Protein AF-A0A395GZU1-F1 (afdb_monomer)

Radius of gyration: 16.3 Å; Cα contacts (8 Å, |Δi|>4): 165; chains: 1; bounding box: 43×42×38 Å

Nearest PDB structures (foldseek):
  3h4r-assembly1_A  TM=3.286E-01  e=4.151E+00  Escherichia coli K-12
  6ckt-assembly1_A  TM=2.925E-01  e=5.776E+00  Legionella pneumophila subsp. pneumophila str. Philadelphia 1
  8pr2-assembly1_f  TM=2.183E-01  e=9.171E+00  Homo sapiens

Secondary structure (DSSP, 8-state):
--TTS-TTTS--SPPPPEEEEE-GGGTTS-GGG--EEEE---HHHHHHHHHHHHS----TTS-HHHHHHHHHHHHHHHHGGG--TTS---------EEEEEEPPP-TTSPEEEEEEEPPHHHHHHHHHHHHHHHHHS--

Solvent-accessible surface area (backbone atoms only — not comparable to full-atom values): 8428 Å² total; per-residue (Å²): 119,47,87,89,46,59,49,91,53,16,58,79,62,78,78,65,59,66,50,76,46,61,44,78,96,49,66,88,61,61,66,84,65,58,74,42,82,43,75,69,73,52,70,70,53,50,26,44,44,34,39,49,74,61,74,34,78,71,46,85,92,58,50,60,27,58,55,44,52,53,48,52,37,49,46,50,74,62,47,64,80,62,77,49,91,82,60,79,83,76,82,61,90,67,87,31,40,30,37,36,43,68,58,87,62,51,74,91,53,64,39,45,34,38,36,42,78,38,51,70,70,54,45,50,52,52,52,54,50,52,54,48,47,68,73,69,56,84,132

Sequence (139 aa):
MDETLPDDRAITVPVPAVNLTVEDRFQNFEVSEISHVVVQLSDKRLDSIMQSCASLTYNFDKPWPFWFFIGKTLSKVFFENILDPTKPNHIEEELRVVEVDFSKPIRGEDLKAFWKSGREITCQRVREWLEYLRRNTPK

Organism: NCBI:txid1448316

Mean predicted aligned error: 6.82 Å

Foldseek 3Di:
DQPVDPLLCNQPFDQFAEDEAEDPVCPVDDLLVADEEAEDDDLVQLQQVCCQRRVDGQDPVNNRSSVSSVVVNVCCVRPVVVPPPPDPPPPPVDHFYKYKDWDRDDRPDTTYMYIYTDDPVRSVVVVVVVVVCVVPPDD

pLDDT: mean 84.73, std 13.21, range [44.81, 94.75]

Structure (mmCIF, N/CA/C/O backbone):
data_AF-A0A395GZU1-F1
#
_entry.id   AF-A0A395GZU1-F1
#
loop_
_atom_site.group_PDB
_atom_site.id
_atom_site.type_symbol
_atom_site.label_atom_id
_atom_site.label_alt_id
_atom_site.label_comp_id
_atom_site.label_asym_id
_atom_site.label_entity_id
_atom_site.label_seq_id
_atom_site.pdbx_PDB_ins_code
_atom_site.Cartn_x
_atom_site.Cartn_y
_atom_site.Cartn_z
_atom_site.occupancy
_atom_site.B_iso_or_equiv
_atom_site.auth_seq_id
_atom_site.auth_comp_id
_atom_site.auth_asym_id
_atom_site.auth_atom_id
_atom_site.pdbx_PDB_model_num
ATOM 1 N N . MET A 1 1 ? 8.306 4.350 -16.729 1.00 88.56 1 MET A N 1
ATOM 2 C CA . MET A 1 1 ? 7.653 5.546 -16.170 1.00 88.56 1 MET A CA 1
ATOM 3 C C . MET A 1 1 ? 7.689 6.607 -17.246 1.00 88.56 1 MET A C 1
ATOM 5 O O . MET A 1 1 ? 8.703 6.691 -17.930 1.00 88.56 1 MET A O 1
ATOM 9 N N . ASP A 1 2 ? 6.604 7.339 -17.441 1.00 90.31 2 ASP A N 1
ATOM 10 C CA . ASP A 1 2 ? 6.591 8.481 -18.349 1.00 90.31 2 ASP A CA 1
ATOM 11 C C . ASP A 1 2 ? 6.950 9.746 -17.564 1.00 90.31 2 ASP A C 1
ATOM 13 O O . ASP A 1 2 ? 6.176 10.222 -16.739 1.00 90.31 2 ASP A O 1
ATOM 17 N N . GLU A 1 3 ? 8.155 10.252 -17.810 1.00 88.75 3 GLU A N 1
ATOM 18 C CA . GLU A 1 3 ? 8.719 11.429 -17.139 1.00 88.75 3 GLU A CA 1
ATOM 19 C C . GLU A 1 3 ? 8.083 12.747 -17.601 1.00 88.75 3 GLU A C 1
ATOM 21 O O . GLU A 1 3 ? 8.347 13.799 -17.022 1.00 88.75 3 GLU A O 1
ATOM 26 N N . THR A 1 4 ? 7.274 12.715 -18.662 1.00 93.62 4 THR A N 1
ATOM 27 C CA . THR A 1 4 ? 6.559 13.897 -19.162 1.00 93.62 4 THR A CA 1
ATOM 28 C C . THR A 1 4 ? 5.223 14.113 -18.452 1.00 93.62 4 THR A C 1
ATOM 30 O O . THR A 1 4 ? 4.613 15.175 -18.586 1.00 93.62 4 THR A O 1
ATOM 33 N N . LEU A 1 5 ? 4.767 13.117 -17.688 1.00 92.06 5 LEU A N 1
ATOM 34 C CA . LEU A 1 5 ? 3.515 13.150 -16.947 1.00 92.06 5 LEU A CA 1
ATOM 35 C C . LEU A 1 5 ? 3.737 13.597 -15.496 1.00 92.06 5 LEU A C 1
ATOM 37 O O . LEU A 1 5 ? 4.806 13.369 -14.931 1.00 92.06 5 LEU A O 1
ATOM 41 N N . PRO A 1 6 ? 2.716 14.198 -14.860 1.00 92.88 6 PRO A N 1
ATOM 42 C CA . PRO A 1 6 ? 2.755 14.462 -13.426 1.00 92.88 6 PRO A CA 1
ATOM 43 C C . PRO A 1 6 ? 2.844 13.155 -12.622 1.00 92.88 6 PRO A C 1
ATOM 45 O O . PRO A 1 6 ? 2.422 12.092 -13.089 1.00 92.88 6 PRO A O 1
ATOM 48 N N . ASP A 1 7 ? 3.362 13.239 -11.393 1.00 91.25 7 ASP A N 1
ATOM 49 C CA . ASP A 1 7 ? 3.643 12.069 -10.547 1.00 91.25 7 ASP A CA 1
ATOM 50 C C . ASP A 1 7 ? 2.422 11.157 -10.352 1.00 91.25 7 ASP A C 1
ATOM 52 O O . ASP A 1 7 ? 2.547 9.932 -10.323 1.00 91.25 7 ASP A O 1
ATOM 56 N N . ASP A 1 8 ? 1.218 11.731 -10.309 1.00 89.62 8 ASP A N 1
ATOM 57 C CA . ASP A 1 8 ? -0.042 11.005 -10.144 1.00 89.62 8 ASP A CA 1
ATOM 58 C C . ASP A 1 8 ? -0.409 10.107 -11.353 1.00 89.62 8 ASP A C 1
ATOM 60 O O . ASP A 1 8 ? -1.334 9.279 -11.289 1.00 89.62 8 ASP A O 1
ATOM 64 N N . ARG A 1 9 ? 0.314 10.256 -12.470 1.00 90.31 9 ARG A N 1
ATOM 65 C CA . ARG A 1 9 ? 0.076 9.592 -13.765 1.00 90.31 9 ARG A CA 1
ATOM 66 C C . ARG A 1 9 ? 1.329 8.989 -14.397 1.00 90.31 9 ARG A C 1
ATOM 68 O O . ARG A 1 9 ? 1.204 8.266 -15.382 1.00 90.31 9 ARG A O 1
ATOM 75 N N . ALA A 1 10 ? 2.511 9.244 -13.843 1.00 93.31 10 ALA A N 1
ATOM 76 C CA . ALA A 1 10 ? 3.786 8.836 -14.430 1.00 93.31 10 ALA A CA 1
ATOM 77 C C . ALA A 1 10 ? 3.951 7.305 -14.548 1.00 93.31 10 ALA A C 1
ATOM 79 O O . ALA A 1 10 ? 4.637 6.804 -15.447 1.00 93.31 10 ALA A O 1
ATOM 80 N N . ILE A 1 11 ? 3.286 6.528 -13.686 1.00 93.44 11 ILE A N 1
ATOM 81 C CA . ILE A 1 11 ? 3.151 5.074 -13.849 1.00 93.44 11 ILE A CA 1
ATOM 82 C C . ILE A 1 11 ? 1.876 4.785 -14.648 1.00 93.44 11 ILE A C 1
ATOM 84 O O . ILE A 1 11 ? 0.765 4.903 -14.136 1.00 93.44 11 ILE A O 1
ATOM 88 N N . THR A 1 12 ? 2.056 4.395 -15.910 1.00 93.38 12 THR A N 1
ATOM 89 C CA . THR A 1 12 ? 0.975 4.230 -16.896 1.00 93.38 12 THR A CA 1
ATOM 90 C C . THR A 1 12 ? 0.371 2.828 -16.938 1.00 93.38 12 THR A C 1
ATOM 92 O O . THR A 1 12 ? -0.599 2.599 -17.660 1.00 93.38 12 THR A O 1
ATOM 95 N N . VAL A 1 13 ? 0.927 1.875 -16.183 1.00 92.44 13 VAL A N 1
ATOM 96 C CA . VAL A 1 13 ? 0.369 0.521 -16.125 1.00 92.44 13 VAL A CA 1
ATOM 97 C C . VAL A 1 13 ? -0.965 0.509 -15.367 1.00 92.44 13 VAL A C 1
ATOM 99 O O . VAL A 1 13 ? -1.159 1.325 -14.459 1.00 92.44 13 VAL A O 1
ATOM 102 N N . PRO A 1 14 ? -1.893 -0.405 -15.706 1.00 91.75 14 PRO A N 1
ATOM 103 C CA . PRO A 1 14 ? -3.145 -0.547 -14.975 1.00 91.75 14 PRO A CA 1
ATOM 104 C C . PRO A 1 14 ? -2.920 -0.839 -13.488 1.00 91.75 14 PRO A C 1
ATOM 106 O O . PRO A 1 14 ? -1.930 -1.463 -13.104 1.00 91.75 14 PRO A O 1
ATOM 109 N N . VAL A 1 15 ? -3.879 -0.429 -12.655 1.00 90.62 15 VAL A N 1
ATOM 110 C CA . VAL A 1 15 ? -3.893 -0.797 -11.235 1.00 90.62 15 VAL A CA 1
ATOM 111 C C . VAL A 1 15 ? -4.040 -2.323 -11.123 1.00 90.62 15 VAL A C 1
ATOM 113 O O . VAL A 1 15 ? -5.009 -2.863 -11.668 1.00 90.62 15 VAL A O 1
ATOM 116 N N . PRO A 1 16 ? -3.109 -3.024 -10.452 1.00 91.81 16 PRO A N 1
ATOM 117 C CA . PRO A 1 16 ? -3.128 -4.475 -10.359 1.00 91.81 16 PRO A CA 1
ATOM 118 C C . PRO A 1 16 ? -4.284 -4.953 -9.480 1.00 91.81 16 PRO A C 1
ATOM 120 O O . PRO A 1 16 ? -4.743 -4.243 -8.582 1.00 91.81 16 PRO A O 1
ATOM 123 N N . ALA A 1 17 ? -4.739 -6.179 -9.726 1.00 91.38 17 ALA A N 1
ATOM 124 C CA . ALA A 1 17 ? -5.630 -6.863 -8.802 1.00 91.38 17 ALA A CA 1
ATOM 125 C C . ALA A 1 17 ? -4.878 -7.218 -7.509 1.00 91.38 17 ALA A C 1
ATOM 127 O O . ALA A 1 17 ? -3.679 -7.526 -7.521 1.00 91.38 17 ALA A O 1
ATOM 128 N N . VAL A 1 18 ? -5.594 -7.139 -6.386 1.00 92.56 18 VAL A N 1
ATOM 129 C CA . VAL A 1 18 ? -5.051 -7.397 -5.053 1.00 92.56 18 VAL A CA 1
ATOM 130 C C . VAL A 1 18 ? -5.962 -8.363 -4.317 1.00 92.56 18 VAL A C 1
ATOM 132 O O . VAL A 1 18 ? -7.135 -8.073 -4.098 1.00 92.56 18 VAL A O 1
ATOM 135 N N . ASN A 1 19 ? -5.389 -9.472 -3.870 1.00 91.38 19 ASN A N 1
ATOM 136 C CA . ASN A 1 19 ? -6.002 -10.355 -2.895 1.00 91.38 19 ASN A CA 1
ATOM 137 C C . ASN A 1 19 ? -5.700 -9.809 -1.500 1.00 91.38 19 ASN A C 1
ATOM 139 O O . ASN A 1 19 ? -4.564 -9.898 -1.023 1.00 91.38 19 ASN A O 1
ATOM 143 N N . LEU A 1 20 ? -6.712 -9.194 -0.888 1.00 89.00 20 LEU A N 1
ATOM 144 C CA . LEU A 1 20 ? -6.626 -8.629 0.452 1.00 89.00 20 LEU A CA 1
ATOM 145 C C . LEU A 1 20 ? -7.018 -9.681 1.488 1.00 89.00 20 LEU A C 1
ATOM 147 O O . LEU A 1 20 ? -8.133 -10.196 1.471 1.00 89.00 20 LEU A O 1
ATOM 151 N N . THR A 1 21 ? -6.110 -9.969 2.411 1.00 87.25 21 THR A N 1
ATOM 152 C CA . THR A 1 21 ? -6.362 -10.855 3.551 1.00 87.25 21 THR A CA 1
ATOM 153 C C . THR A 1 21 ? -6.217 -10.097 4.864 1.00 87.25 21 THR A C 1
ATOM 155 O O . THR A 1 21 ? -5.539 -9.075 4.944 1.00 87.25 21 THR A O 1
ATOM 158 N N . VAL A 1 22 ? -6.827 -10.610 5.921 1.00 83.88 22 VAL A N 1
ATOM 159 C CA . VAL A 1 22 ? -6.732 -10.058 7.275 1.00 83.88 22 VAL A CA 1
ATOM 160 C C . VAL A 1 22 ? -5.975 -11.042 8.165 1.00 83.88 22 VAL A C 1
ATOM 162 O O . VAL A 1 22 ? -6.093 -12.251 7.972 1.00 83.88 22 VAL A O 1
ATOM 165 N N . GLU A 1 23 ? -5.171 -10.555 9.115 1.00 75.75 23 GLU A N 1
ATOM 166 C CA . GLU A 1 23 ? -4.603 -11.440 10.144 1.00 75.75 23 GLU A CA 1
ATOM 167 C C . GLU A 1 23 ? -5.729 -12.157 10.909 1.00 75.75 23 GLU A C 1
ATOM 169 O O . GLU A 1 23 ? -6.707 -11.523 11.298 1.00 75.75 23 GLU A O 1
ATOM 174 N N . ASP A 1 24 ? -5.568 -13.454 11.196 1.00 72.56 24 ASP A N 1
ATOM 175 C CA . ASP A 1 24 ? -6.635 -14.318 11.736 1.00 72.56 24 ASP A CA 1
ATOM 176 C C . ASP A 1 24 ? -7.376 -13.743 12.951 1.00 72.56 24 ASP A C 1
ATOM 178 O O . ASP A 1 24 ? -8.596 -13.836 13.063 1.00 72.56 24 ASP A O 1
ATOM 182 N N . ARG A 1 25 ? -6.651 -13.070 13.846 1.00 70.62 25 ARG A N 1
ATOM 183 C CA . ARG A 1 25 ? -7.215 -12.433 15.048 1.00 70.62 25 ARG A CA 1
ATOM 184 C C . ARG A 1 25 ? -8.143 -11.241 14.773 1.00 70.62 25 ARG A C 1
ATOM 186 O O . ARG A 1 25 ? -8.803 -10.779 15.698 1.00 70.62 25 ARG A O 1
ATOM 193 N N . PHE A 1 26 ? -8.177 -10.727 13.545 1.00 71.31 26 PHE A N 1
ATOM 194 C CA . PHE A 1 26 ? -9.003 -9.592 13.125 1.00 71.31 26 PHE A CA 1
ATOM 195 C C . PHE A 1 26 ? -10.051 -9.973 12.066 1.00 71.31 26 PHE A C 1
ATOM 197 O O . PHE A 1 26 ? -10.675 -9.084 11.500 1.00 71.31 26 PHE A O 1
ATOM 204 N N . GLN A 1 27 ? -10.302 -11.267 11.823 1.00 70.38 27 GLN A N 1
ATOM 205 C CA . GLN A 1 27 ? -11.282 -11.728 10.823 1.00 70.38 27 GLN A CA 1
ATOM 206 C C . GLN A 1 27 ? -12.717 -11.213 11.042 1.00 70.38 27 GLN A C 1
ATOM 208 O O . GLN A 1 27 ? -13.490 -11.165 10.092 1.00 70.38 27 GLN A O 1
ATOM 213 N N . ASN A 1 28 ? -13.062 -10.797 12.264 1.00 71.06 28 ASN A N 1
ATOM 214 C CA . ASN A 1 28 ? -14.389 -10.271 12.596 1.00 71.06 28 ASN A CA 1
ATOM 215 C C . ASN A 1 28 ? -14.550 -8.762 12.332 1.00 71.06 28 ASN A C 1
ATOM 217 O O . ASN A 1 28 ? -15.625 -8.229 12.588 1.00 71.06 28 ASN A O 1
ATOM 221 N N . PHE A 1 29 ? -13.503 -8.063 11.884 1.00 71.19 29 PHE A N 1
ATOM 222 C CA . PHE A 1 29 ? -13.578 -6.636 11.56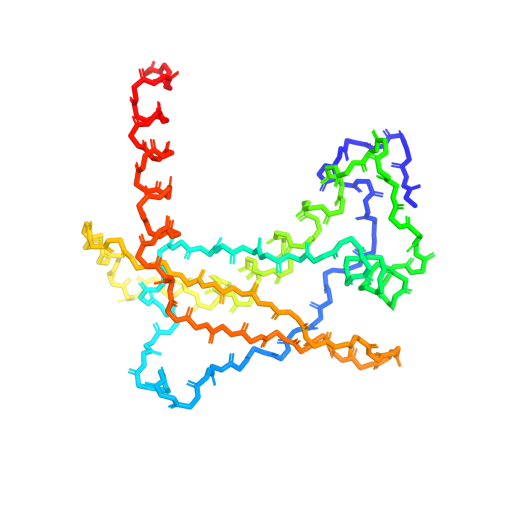1 1.00 71.19 29 PHE A CA 1
ATOM 223 C C . PHE A 1 29 ? -14.029 -6.433 10.115 1.00 71.19 29 PHE A C 1
ATOM 225 O O . PHE A 1 29 ? -13.443 -7.004 9.190 1.00 71.19 29 PHE A O 1
ATOM 232 N N . GLU A 1 30 ? -15.033 -5.582 9.908 1.00 72.88 30 GLU A N 1
ATOM 233 C CA . GLU A 1 30 ? -15.472 -5.240 8.560 1.00 72.88 30 GLU A CA 1
ATOM 234 C C . GLU A 1 30 ? -14.535 -4.201 7.934 1.00 72.88 30 GLU A C 1
ATOM 236 O O . GLU A 1 30 ? -14.222 -3.165 8.521 1.00 72.88 30 GLU A O 1
ATOM 241 N N . VAL A 1 31 ? -14.119 -4.445 6.687 1.00 74.19 31 VAL A N 1
ATOM 242 C CA . VAL A 1 31 ? -13.269 -3.516 5.920 1.00 74.19 31 VAL A CA 1
ATOM 243 C C . VAL A 1 31 ? -13.933 -2.141 5.762 1.00 74.19 31 VAL A C 1
ATOM 245 O O . VAL A 1 31 ? -13.235 -1.131 5.737 1.00 74.19 31 VAL A O 1
ATOM 248 N N . SER A 1 32 ? -15.269 -2.082 5.724 1.00 72.00 32 SER A N 1
ATOM 249 C CA . SER A 1 32 ? -16.040 -0.833 5.653 1.00 72.00 32 SER A CA 1
ATOM 250 C C . SER A 1 32 ? -15.880 0.080 6.865 1.00 72.00 32 SER A C 1
ATOM 252 O O . SER A 1 32 ? -16.188 1.262 6.768 1.00 72.00 32 SER A O 1
ATOM 254 N N . GLU A 1 33 ? -15.395 -0.435 7.991 1.00 77.25 33 GLU A N 1
ATOM 255 C CA . GLU A 1 33 ? -15.146 0.369 9.187 1.00 77.25 33 GLU A CA 1
ATOM 256 C C . GLU A 1 33 ? -13.749 1.014 9.170 1.00 77.25 33 GLU A C 1
ATOM 258 O O . GLU A 1 33 ? -13.406 1.800 10.051 1.00 77.25 33 GLU A O 1
ATOM 263 N N . ILE A 1 34 ? -12.898 0.688 8.193 1.00 83.81 34 ILE A N 1
ATOM 264 C CA . ILE A 1 34 ? -11.533 1.208 8.124 1.00 83.81 34 ILE A CA 1
ATOM 265 C C . ILE A 1 34 ? -11.561 2.658 7.642 1.00 83.81 34 ILE A C 1
ATOM 267 O O . ILE A 1 34 ? -11.962 2.959 6.523 1.00 83.81 34 ILE A O 1
ATOM 271 N N . SER A 1 35 ? -11.052 3.559 8.483 1.00 83.44 35 SER A N 1
ATOM 272 C CA . SER A 1 35 ? -10.986 4.995 8.180 1.00 83.44 35 SER A CA 1
ATOM 273 C C . SER A 1 35 ? -9.632 5.421 7.605 1.00 83.44 35 SER A C 1
ATOM 275 O O . SER A 1 35 ? -9.562 6.334 6.787 1.00 83.44 35 SER A O 1
ATOM 277 N N . HIS A 1 36 ? -8.543 4.777 8.036 1.00 88.69 36 HIS A N 1
ATOM 278 C CA . HIS A 1 36 ? -7.181 5.149 7.659 1.00 88.69 36 HIS A CA 1
ATOM 279 C C . HIS A 1 36 ? -6.347 3.907 7.363 1.00 88.69 36 HIS A C 1
ATOM 281 O O . HIS A 1 36 ? -6.300 2.963 8.152 1.00 88.69 36 HIS A O 1
ATOM 287 N N . VAL A 1 37 ? -5.630 3.945 6.243 1.00 91.56 37 VAL A N 1
ATOM 288 C CA . VAL A 1 37 ? -4.737 2.874 5.802 1.00 91.56 37 VAL A CA 1
ATOM 289 C C . VAL A 1 37 ? -3.304 3.381 5.869 1.00 91.56 37 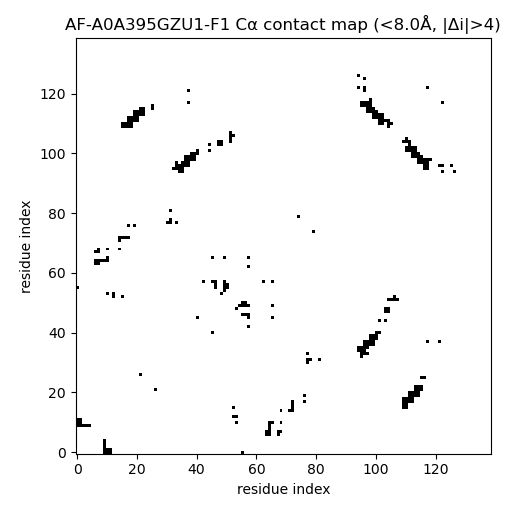VAL A C 1
ATOM 291 O O .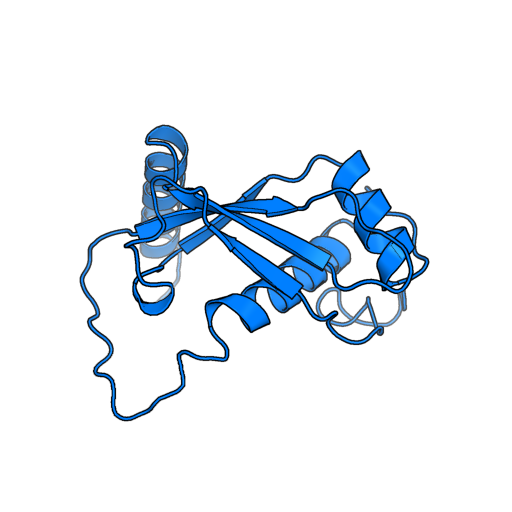 VAL A 1 37 ? -2.939 4.331 5.179 1.00 91.56 37 VAL A O 1
ATOM 294 N N . VAL A 1 38 ? -2.483 2.745 6.699 1.00 92.62 38 VAL A N 1
ATOM 295 C CA . VAL A 1 38 ? -1.053 3.034 6.808 1.00 92.62 38 VAL A CA 1
ATOM 296 C C . VAL A 1 38 ? -0.277 1.927 6.123 1.00 92.62 38 VAL A C 1
ATOM 298 O O . VAL A 1 38 ? -0.415 0.751 6.449 1.00 92.62 38 VAL A O 1
ATOM 301 N N . VAL A 1 39 ? 0.575 2.314 5.185 1.00 93.06 39 VAL A N 1
ATOM 302 C CA . VAL A 1 39 ? 1.393 1.386 4.411 1.00 93.06 39 VAL A CA 1
ATOM 303 C C . VAL A 1 39 ? 2.825 1.497 4.887 1.00 93.06 39 VAL A C 1
ATOM 305 O O . VAL A 1 39 ? 3.402 2.585 4.870 1.00 93.06 39 VAL A O 1
ATOM 308 N N . GLN A 1 40 ? 3.412 0.375 5.292 1.00 86.88 40 GLN A N 1
ATOM 309 C CA . GLN A 1 40 ? 4.817 0.327 5.674 1.00 86.88 40 GLN A CA 1
ATOM 310 C C . GLN A 1 40 ? 5.544 -0.678 4.785 1.00 86.88 40 GLN A C 1
ATOM 312 O O . GLN A 1 40 ? 5.529 -1.875 5.046 1.00 86.88 40 GLN A O 1
ATOM 317 N N . LEU A 1 41 ? 6.206 -0.180 3.738 1.00 89.44 41 LEU A N 1
ATOM 318 C CA . LEU A 1 41 ? 6.998 -1.007 2.829 1.00 89.44 41 LEU A CA 1
ATOM 319 C C . LEU A 1 41 ? 8.474 -0.667 2.959 1.00 89.44 41 LEU A C 1
ATOM 321 O O . LEU A 1 41 ? 8.855 0.498 2.997 1.00 89.44 41 LEU A O 1
ATOM 325 N N . SER A 1 42 ? 9.309 -1.704 2.998 1.00 89.81 42 SER A N 1
ATOM 326 C CA . SER A 1 42 ? 10.741 -1.521 2.760 1.00 89.81 42 SER A CA 1
ATOM 327 C C . SER A 1 42 ? 10.988 -1.174 1.295 1.00 89.81 42 SER A C 1
ATOM 329 O O . SER A 1 42 ? 10.266 -1.654 0.417 1.00 89.81 42 SER A O 1
ATOM 331 N N . ASP A 1 43 ? 12.069 -0.450 1.018 1.00 89.38 43 ASP A N 1
ATOM 332 C CA . ASP A 1 43 ? 12.465 -0.105 -0.352 1.00 89.38 43 ASP A CA 1
ATOM 333 C C . ASP A 1 43 ? 12.594 -1.346 -1.244 1.00 89.38 43 ASP A C 1
ATOM 335 O O . ASP A 1 43 ? 12.127 -1.365 -2.378 1.00 89.38 43 ASP A O 1
ATOM 339 N N . LYS A 1 44 ? 13.134 -2.445 -0.695 1.00 91.12 44 LYS A N 1
ATOM 340 C CA . LYS A 1 44 ? 13.235 -3.740 -1.390 1.00 91.12 44 LYS A CA 1
ATOM 341 C C . LYS A 1 44 ? 11.870 -4.319 -1.757 1.00 91.12 44 LYS A C 1
ATOM 343 O O . LYS A 1 44 ? 11.726 -4.944 -2.810 1.00 91.12 44 LYS A O 1
ATOM 348 N N . ARG A 1 45 ? 10.875 -4.172 -0.875 1.00 92.56 45 ARG A N 1
ATOM 349 C CA . ARG A 1 45 ? 9.511 -4.642 -1.141 1.00 92.56 45 ARG A CA 1
ATOM 350 C C . ARG A 1 45 ? 8.867 -3.781 -2.217 1.00 92.56 45 ARG A C 1
ATOM 352 O O . ARG A 1 45 ? 8.298 -4.348 -3.143 1.00 92.56 45 ARG A O 1
ATOM 359 N N . LEU A 1 46 ? 8.994 -2.461 -2.114 1.00 92.56 46 LEU A N 1
ATOM 360 C CA . LEU A 1 46 ? 8.465 -1.531 -3.105 1.00 92.56 46 LEU A CA 1
ATOM 361 C C . LEU A 1 46 ? 9.062 -1.807 -4.489 1.00 92.56 46 LEU A C 1
ATOM 363 O O . LEU A 1 46 ? 8.311 -2.030 -5.433 1.00 92.56 46 LEU A O 1
ATOM 367 N N . ASP A 1 47 ? 10.387 -1.927 -4.583 1.00 93.19 47 ASP A N 1
ATOM 368 C CA . ASP A 1 47 ? 11.083 -2.278 -5.824 1.00 93.19 47 ASP A CA 1
ATOM 369 C C . ASP A 1 47 ? 10.595 -3.613 -6.408 1.00 93.19 47 ASP A C 1
ATOM 371 O O . ASP A 1 47 ? 10.253 -3.693 -7.586 1.00 93.19 47 ASP A O 1
ATOM 375 N N . SER A 1 48 ? 10.430 -4.642 -5.568 1.00 94.06 48 SER A N 1
ATOM 376 C CA . SER A 1 48 ? 9.886 -5.935 -6.012 1.00 94.06 48 SER A CA 1
ATOM 377 C C . SER A 1 48 ? 8.470 -5.812 -6.591 1.00 94.06 48 SER A C 1
ATOM 379 O O . SER A 1 48 ? 8.152 -6.476 -7.579 1.00 94.06 48 SER A O 1
ATOM 381 N N . ILE A 1 49 ? 7.603 -4.989 -5.987 1.00 94.00 49 ILE A N 1
ATOM 382 C CA . ILE A 1 49 ? 6.233 -4.766 -6.479 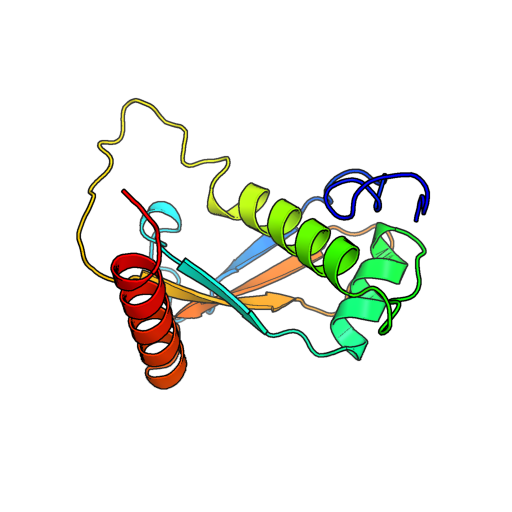1.00 94.00 49 ILE A CA 1
ATOM 383 C C . ILE A 1 49 ? 6.280 -4.035 -7.821 1.00 94.00 49 ILE A C 1
ATOM 385 O O . ILE A 1 49 ? 5.586 -4.444 -8.752 1.00 94.00 49 ILE A O 1
ATOM 389 N N . MET A 1 50 ? 7.118 -3.005 -7.953 1.00 93.69 50 MET A N 1
ATOM 390 C CA . MET A 1 50 ? 7.240 -2.229 -9.193 1.00 93.69 50 MET A CA 1
ATOM 391 C C . MET A 1 50 ? 7.805 -3.062 -10.338 1.00 93.69 50 MET A C 1
ATOM 393 O O . MET A 1 50 ? 7.272 -3.020 -11.449 1.00 93.69 50 MET A O 1
ATOM 397 N N . GLN A 1 51 ? 8.803 -3.898 -10.060 1.00 93.25 51 GLN A N 1
ATOM 398 C CA . GLN A 1 51 ? 9.334 -4.838 -11.040 1.00 93.25 51 GLN A CA 1
ATOM 399 C C . GLN A 1 51 ? 8.270 -5.839 -11.488 1.00 93.25 51 GLN A C 1
ATOM 401 O O . GLN A 1 51 ? 8.105 -6.084 -12.682 1.00 93.25 51 GLN A O 1
ATOM 406 N N . SER A 1 52 ? 7.496 -6.382 -10.547 1.00 93.31 52 SER A N 1
ATOM 407 C CA . SER A 1 52 ? 6.463 -7.369 -10.863 1.00 93.31 52 SER A CA 1
ATOM 408 C C . SER A 1 52 ? 5.277 -6.782 -11.635 1.00 93.31 52 SER A C 1
ATOM 410 O O . SER A 1 52 ? 4.782 -7.431 -12.555 1.00 93.31 52 SER A O 1
ATOM 412 N N . CYS A 1 53 ? 4.806 -5.585 -11.271 1.00 92.12 53 CYS A N 1
ATOM 413 C CA . CYS A 1 53 ? 3.572 -5.007 -11.822 1.00 92.12 53 CYS A CA 1
ATOM 414 C C . CYS A 1 53 ? 3.817 -4.125 -13.044 1.00 92.12 53 CYS A C 1
ATOM 416 O O . CYS A 1 53 ? 2.992 -4.080 -13.951 1.00 92.12 53 CYS A O 1
ATOM 418 N N . ALA A 1 54 ? 4.934 -3.399 -13.052 1.00 91.25 54 ALA A N 1
ATOM 419 C CA . ALA A 1 54 ? 5.209 -2.364 -14.038 1.00 91.25 54 ALA A CA 1
ATOM 420 C C . ALA A 1 54 ? 6.480 -2.625 -14.857 1.00 91.25 54 ALA A C 1
ATOM 422 O O . ALA A 1 54 ? 6.739 -1.889 -15.805 1.00 91.25 54 ALA A O 1
ATOM 423 N N . SER A 1 55 ? 7.271 -3.655 -14.515 1.00 92.19 55 SER A N 1
ATOM 424 C CA . SER A 1 55 ? 8.626 -3.855 -15.061 1.00 92.19 55 SER A CA 1
ATOM 425 C C . SER A 1 55 ? 9.505 -2.604 -14.897 1.00 92.19 55 SER A C 1
ATOM 427 O O . SER A 1 55 ? 10.274 -2.247 -15.787 1.00 92.19 55 SER A O 1
ATOM 429 N N . LEU A 1 56 ? 9.346 -1.908 -13.763 1.00 92.00 56 LEU A N 1
ATOM 430 C CA . LEU A 1 56 ? 10.091 -0.701 -13.403 1.00 92.00 56 LEU A CA 1
ATOM 431 C C . LEU A 1 56 ? 10.927 -0.945 -12.148 1.00 92.00 56 LEU A C 1
ATOM 433 O O . LEU A 1 56 ? 10.474 -1.611 -11.221 1.00 92.00 56 LEU A O 1
ATOM 437 N N . THR A 1 57 ? 12.106 -0.332 -12.095 1.00 91.12 57 THR A N 1
ATOM 438 C CA . THR A 1 57 ? 12.901 -0.211 -10.866 1.00 91.12 57 THR A CA 1
ATOM 439 C C . THR A 1 57 ? 12.438 1.011 -10.082 1.00 91.12 57 THR A C 1
ATOM 441 O O . THR A 1 57 ? 12.156 2.055 -10.680 1.00 91.12 57 THR A O 1
ATOM 444 N N . TYR A 1 58 ? 12.375 0.900 -8.757 1.00 88.62 58 TYR A N 1
ATOM 445 C CA . TYR A 1 58 ? 12.079 2.037 -7.891 1.00 88.62 58 TYR A CA 1
ATOM 446 C C . TYR A 1 58 ? 13.176 3.106 -8.001 1.00 88.62 58 TYR A C 1
ATOM 448 O O . TYR A 1 58 ? 14.363 2.812 -7.848 1.00 88.62 58 TYR A O 1
ATOM 456 N N . ASN A 1 59 ? 12.777 4.352 -8.263 1.00 89.62 59 ASN A N 1
ATOM 457 C CA . ASN A 1 59 ? 13.684 5.494 -8.307 1.00 89.62 59 ASN A CA 1
ATOM 458 C C . ASN A 1 59 ? 13.575 6.297 -7.003 1.00 89.62 59 ASN A C 1
ATOM 460 O O . ASN A 1 59 ? 12.569 6.959 -6.756 1.00 89.62 59 ASN A O 1
ATOM 464 N N . PHE A 1 60 ? 14.637 6.267 -6.198 1.00 86.19 60 PHE A N 1
ATOM 465 C CA . PHE A 1 60 ? 14.715 6.974 -4.918 1.00 86.19 60 PHE A CA 1
ATOM 466 C C . PHE A 1 60 ? 14.696 8.499 -5.058 1.00 86.19 60 PHE A C 1
ATOM 468 O O . PHE A 1 60 ? 14.214 9.176 -4.153 1.00 86.19 60 PHE A O 1
ATOM 475 N N . ASP A 1 61 ? 15.157 9.031 -6.192 1.00 90.81 61 ASP A N 1
ATOM 476 C CA . ASP A 1 61 ? 15.128 10.470 -6.472 1.00 90.81 61 ASP A CA 1
ATOM 477 C C . ASP A 1 61 ? 13.720 10.949 -6.855 1.00 90.81 61 ASP A C 1
ATOM 479 O O . ASP A 1 61 ? 13.418 12.141 -6.793 1.00 90.81 61 ASP A O 1
ATOM 483 N N . LYS A 1 62 ? 12.842 10.019 -7.253 1.00 90.25 62 LYS A N 1
ATOM 484 C CA . LYS A 1 62 ? 11.458 10.286 -7.668 1.00 90.25 62 LYS A CA 1
ATOM 485 C C . LYS A 1 62 ? 10.498 9.279 -7.031 1.00 90.25 62 LYS A C 1
ATOM 487 O O . LYS A 1 62 ? 9.922 8.453 -7.734 1.00 90.25 62 LYS A O 1
ATOM 492 N N . PRO A 1 63 ? 10.301 9.328 -5.703 1.00 92.00 63 PRO A N 1
ATOM 493 C CA . PRO A 1 63 ? 9.532 8.314 -4.987 1.00 92.00 63 PRO A CA 1
ATOM 494 C C . PRO A 1 63 ? 8.013 8.449 -5.195 1.00 92.00 63 PRO A C 1
ATOM 496 O O . PRO A 1 63 ? 7.275 7.467 -5.087 1.00 92.00 63 PRO A O 1
ATOM 499 N N . TRP A 1 64 ? 7.529 9.659 -5.488 1.00 93.44 64 TRP A N 1
ATOM 500 C CA . TRP A 1 64 ? 6.104 10.002 -5.493 1.00 93.44 64 TRP A CA 1
ATOM 501 C C . TRP A 1 64 ? 5.242 9.194 -6.469 1.00 93.44 64 TRP A C 1
ATOM 503 O O . TRP A 1 64 ? 4.212 8.685 -6.019 1.00 93.44 64 TRP A O 1
ATOM 513 N N . PRO A 1 65 ? 5.640 8.973 -7.738 1.00 94.38 65 PRO A N 1
ATOM 514 C CA . PRO A 1 65 ? 4.875 8.132 -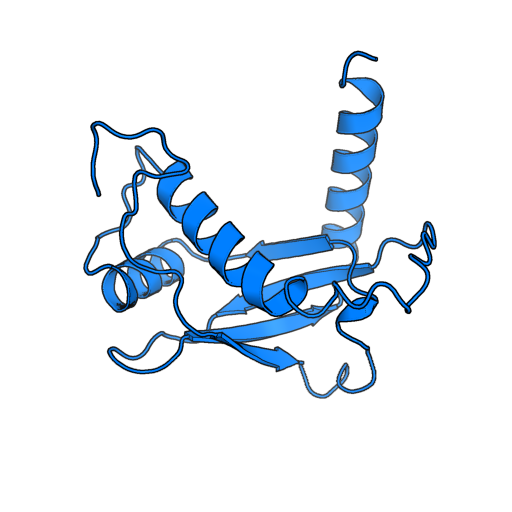8.657 1.00 94.38 65 PRO A CA 1
ATOM 515 C C . PRO A 1 65 ? 4.591 6.731 -8.114 1.00 94.38 65 PRO A C 1
ATOM 517 O O . PRO A 1 65 ? 3.487 6.202 -8.251 1.00 94.38 65 PRO A O 1
ATOM 520 N N . PHE A 1 66 ? 5.583 6.136 -7.456 1.00 94.31 66 PHE A N 1
ATOM 521 C CA . PHE A 1 66 ? 5.493 4.787 -6.912 1.00 94.31 66 PHE A CA 1
ATOM 522 C C . PHE A 1 66 ? 4.555 4.733 -5.705 1.00 94.31 66 PHE A C 1
ATOM 524 O O . PHE A 1 66 ? 3.678 3.870 -5.647 1.00 94.31 66 PHE A O 1
ATOM 531 N N . TRP A 1 67 ? 4.675 5.683 -4.772 1.00 93.25 67 TRP A N 1
ATOM 532 C CA . TRP A 1 67 ? 3.749 5.785 -3.640 1.00 93.25 67 TRP A CA 1
ATOM 533 C C . TRP A 1 67 ? 2.322 6.078 -4.089 1.00 93.25 67 TRP A C 1
ATOM 535 O O . TRP A 1 67 ? 1.382 5.511 -3.533 1.00 93.25 67 TRP A O 1
ATOM 545 N N . PHE A 1 68 ? 2.145 6.889 -5.133 1.00 93.81 68 PHE A N 1
ATOM 546 C CA . PHE A 1 68 ? 0.827 7.154 -5.695 1.00 93.81 68 PHE A CA 1
ATOM 547 C C . PHE A 1 68 ? 0.209 5.902 -6.323 1.00 93.81 68 PHE A C 1
ATOM 549 O O . PHE A 1 68 ? -0.969 5.614 -6.113 1.00 93.81 68 PHE A O 1
ATOM 556 N N . PHE A 1 69 ? 1.005 5.108 -7.039 1.00 94.50 69 PHE A N 1
ATOM 557 C CA . PHE A 1 69 ? 0.560 3.829 -7.589 1.00 94.50 69 PHE A CA 1
ATOM 558 C C . PHE A 1 69 ? 0.160 2.825 -6.495 1.00 94.50 69 PHE A C 1
ATOM 560 O O . PHE A 1 69 ? -0.904 2.206 -6.597 1.00 94.50 69 PHE A O 1
ATOM 567 N N . ILE A 1 70 ? 0.946 2.702 -5.418 1.00 94.75 70 ILE A N 1
ATOM 568 C CA . ILE A 1 70 ? 0.575 1.890 -4.244 1.00 94.75 70 ILE A CA 1
ATOM 569 C C . ILE A 1 70 ? -0.722 2.414 -3.612 1.00 94.75 70 ILE A C 1
ATOM 571 O O . ILE A 1 70 ? -1.625 1.629 -3.322 1.00 94.75 70 ILE A O 1
ATOM 575 N N . GLY A 1 71 ? -0.851 3.734 -3.468 1.00 93.19 71 GLY A N 1
ATOM 576 C CA . GLY A 1 71 ? -2.050 4.388 -2.947 1.00 93.19 71 GLY A CA 1
ATOM 577 C C . GLY A 1 71 ? -3.302 4.077 -3.768 1.00 93.19 71 GLY A C 1
ATOM 578 O O . GLY A 1 71 ? -4.309 3.668 -3.196 1.00 93.19 71 GLY A O 1
ATOM 579 N N . LYS A 1 72 ? -3.245 4.177 -5.105 1.00 91.62 72 LYS A N 1
ATOM 580 C CA . LYS A 1 72 ? -4.361 3.779 -5.988 1.00 91.62 72 LYS A CA 1
ATOM 581 C C . LYS A 1 72 ? -4.726 2.310 -5.823 1.00 91.62 72 LYS A C 1
ATOM 583 O O . LYS A 1 72 ? -5.902 1.975 -5.733 1.00 91.62 72 LYS A O 1
ATOM 588 N N . THR A 1 73 ? -3.711 1.452 -5.786 1.00 93.31 73 THR A N 1
ATOM 589 C CA . THR A 1 73 ? -3.869 0.000 -5.658 1.00 93.31 73 THR A CA 1
ATOM 590 C C . THR A 1 73 ? -4.620 -0.368 -4.384 1.00 93.31 73 THR A C 1
ATOM 592 O O . THR A 1 73 ? -5.571 -1.144 -4.421 1.00 93.31 73 THR A O 1
ATOM 595 N N . LEU A 1 74 ? -4.246 0.243 -3.262 1.00 92.50 74 LEU A N 1
ATOM 596 C CA . LEU A 1 74 ? -4.915 0.011 -1.988 1.00 92.50 74 LEU A CA 1
ATOM 597 C C . LEU A 1 74 ? -6.268 0.709 -1.900 1.00 92.50 74 LEU A C 1
ATOM 599 O O . LEU A 1 74 ? -7.211 0.133 -1.371 1.00 92.50 74 LEU A O 1
ATOM 603 N N . SER A 1 75 ? -6.393 1.911 -2.462 1.00 89.38 75 SER A N 1
ATOM 604 C CA . SER A 1 75 ? -7.670 2.621 -2.487 1.00 89.38 75 SER A CA 1
ATOM 605 C C . SER A 1 75 ? -8.751 1.793 -3.183 1.00 89.38 75 SER A C 1
ATOM 607 O O . SER A 1 75 ? -9.860 1.646 -2.672 1.00 89.38 75 SER A O 1
ATOM 609 N N . LYS A 1 76 ? -8.373 1.148 -4.291 1.00 88.56 76 LYS A N 1
ATOM 610 C CA . LYS A 1 76 ? -9.233 0.233 -5.032 1.00 88.56 76 LYS A CA 1
ATOM 611 C C . LYS A 1 76 ? -9.760 -0.908 -4.153 1.00 88.56 76 LYS A C 1
ATOM 613 O O . LYS A 1 76 ? -10.958 -1.144 -4.094 1.00 88.56 76 LYS A O 1
ATOM 618 N N . VAL A 1 77 ? -8.885 -1.598 -3.423 1.00 88.06 77 VAL A N 1
ATOM 619 C CA . VAL A 1 77 ? -9.297 -2.784 -2.652 1.00 88.06 77 VAL A CA 1
ATOM 620 C C . VAL A 1 77 ? -10.000 -2.451 -1.330 1.00 88.06 77 VAL A C 1
ATOM 622 O O . VAL A 1 77 ? -10.860 -3.213 -0.898 1.00 88.06 77 VAL A O 1
ATOM 625 N N . PHE A 1 78 ? -9.668 -1.321 -0.697 1.00 85.44 78 PHE A N 1
ATOM 626 C CA . PHE A 1 78 ? -10.275 -0.910 0.573 1.00 85.44 78 PHE A CA 1
ATOM 627 C C . PHE A 1 78 ? -11.577 -0.118 0.396 1.00 85.44 78 PHE A C 1
ATOM 629 O O . PHE A 1 78 ? -12.476 -0.274 1.216 1.00 85.44 78 PHE A O 1
ATOM 636 N N . PHE A 1 79 ? -11.707 0.706 -0.653 1.00 79.50 79 PHE A N 1
ATOM 637 C CA . PHE A 1 79 ? -12.789 1.699 -0.743 1.00 79.50 79 PHE A CA 1
ATOM 638 C C . PHE A 1 79 ? -13.666 1.602 -1.998 1.00 79.50 79 PHE A C 1
ATOM 640 O O . PHE A 1 79 ? -14.764 2.155 -1.993 1.00 79.50 79 PHE A O 1
ATOM 647 N N . GLU A 1 80 ? -13.269 0.884 -3.055 1.00 74.25 80 GLU A N 1
ATOM 648 C CA . GLU A 1 80 ? -14.104 0.770 -4.270 1.00 74.25 80 GLU A CA 1
ATOM 649 C C . GLU A 1 80 ? -15.408 -0.018 -4.010 1.00 74.25 80 GLU A C 1
ATOM 651 O O . GLU A 1 80 ? -16.410 0.215 -4.679 1.00 74.25 80 GLU A O 1
ATOM 656 N N . ASN A 1 81 ? -15.446 -0.856 -2.963 1.00 55.19 81 ASN A N 1
ATOM 657 C CA . ASN A 1 81 ? -16.646 -1.575 -2.503 1.00 55.19 81 ASN A CA 1
ATOM 658 C C . ASN A 1 81 ? -17.507 -0.798 -1.482 1.00 55.19 81 ASN A C 1
ATOM 660 O O . ASN A 1 81 ? -18.524 -1.319 -1.028 1.00 55.19 81 ASN A O 1
ATOM 664 N N . ILE A 1 82 ? -17.118 0.422 -1.095 1.00 52.44 82 ILE A N 1
ATOM 665 C CA . ILE A 1 82 ? -17.844 1.247 -0.104 1.00 52.44 82 ILE A CA 1
ATOM 666 C C . ILE A 1 82 ? -18.838 2.207 -0.789 1.00 52.44 82 ILE A C 1
ATOM 668 O O . ILE A 1 82 ? -19.624 2.882 -0.133 1.00 52.44 82 ILE A O 1
ATOM 672 N N . LEU A 1 83 ? -18.909 2.205 -2.124 1.00 48.50 83 LEU A N 1
ATOM 673 C CA . LEU A 1 83 ? -19.900 2.960 -2.899 1.00 48.50 83 LEU A CA 1
ATOM 674 C C . LEU A 1 83 ? -21.279 2.270 -2.956 1.00 48.50 83 LEU A C 1
ATOM 676 O O . LEU A 1 83 ? -21.934 2.300 -3.995 1.00 48.50 83 LEU A O 1
ATOM 680 N N . ASP A 1 84 ? -21.732 1.655 -1.861 1.00 51.75 84 ASP A N 1
ATOM 681 C CA . ASP A 1 84 ? -23.150 1.333 -1.703 1.00 51.75 84 ASP A CA 1
ATOM 682 C C . ASP A 1 84 ? -23.862 2.579 -1.143 1.00 51.75 84 ASP A C 1
ATOM 684 O O . ASP A 1 84 ? -23.734 2.868 0.050 1.00 51.75 84 ASP A O 1
ATOM 688 N N . PRO A 1 85 ? -24.622 3.334 -1.962 1.00 53.22 85 PRO A N 1
ATOM 689 C CA . PRO A 1 85 ? -25.310 4.549 -1.523 1.00 53.22 85 PRO A CA 1
ATOM 690 C C . PRO A 1 85 ? -26.395 4.288 -0.464 1.00 53.22 85 PRO A C 1
ATOM 692 O O . PRO A 1 85 ? -27.002 5.239 0.028 1.00 53.22 85 PRO A O 1
ATOM 695 N N . THR A 1 86 ? -26.672 3.022 -0.128 1.00 51.62 86 THR A N 1
ATOM 696 C CA . THR A 1 86 ? -27.657 2.625 0.885 1.00 51.62 86 THR A CA 1
ATOM 697 C C . THR A 1 86 ? -27.070 2.440 2.284 1.00 51.62 86 THR A C 1
ATOM 699 O O . THR A 1 86 ? -27.834 2.411 3.253 1.00 51.62 86 THR A O 1
ATOM 702 N N . LYS A 1 87 ? -25.738 2.371 2.429 1.00 46.25 87 LYS A N 1
ATOM 703 C CA . LYS A 1 87 ? -25.094 2.354 3.746 1.00 46.25 87 LYS A CA 1
ATOM 704 C C . LYS A 1 87 ? -24.836 3.793 4.202 1.00 46.25 87 LYS A C 1
ATOM 706 O O . LYS A 1 87 ? -24.098 4.514 3.530 1.00 46.25 87 LYS A O 1
ATOM 711 N N . PRO A 1 88 ? -25.434 4.250 5.319 1.00 44.81 88 PRO A N 1
ATOM 712 C CA . PRO A 1 88 ? -25.109 5.559 5.862 1.00 44.81 88 PRO A CA 1
ATOM 713 C C . PRO A 1 88 ? -23.604 5.620 6.126 1.00 44.81 88 PRO A C 1
ATOM 715 O O . PRO A 1 88 ? -23.042 4.712 6.739 1.00 44.81 88 PRO A O 1
ATOM 718 N N . ASN A 1 89 ? -22.965 6.700 5.669 1.00 46.22 89 ASN A N 1
ATOM 719 C CA . ASN A 1 89 ? -21.651 7.098 6.155 1.00 46.22 89 ASN A CA 1
ATOM 720 C C . ASN A 1 89 ? -21.801 7.325 7.660 1.00 46.22 89 ASN A C 1
ATOM 722 O O . ASN A 1 89 ? -22.146 8.423 8.102 1.00 46.22 89 ASN A O 1
ATOM 726 N N . HIS A 1 90 ? -21.588 6.278 8.450 1.00 45.09 90 HIS A N 1
ATOM 727 C CA . HIS A 1 90 ? -21.304 6.428 9.858 1.00 45.09 90 HIS A CA 1
ATOM 728 C C . HIS A 1 90 ? -19.955 7.134 9.916 1.00 45.09 90 HIS A C 1
ATOM 730 O O . HIS A 1 90 ? -18.895 6.517 9.901 1.00 45.09 90 HIS A O 1
ATOM 736 N N . ILE A 1 91 ? -20.007 8.466 9.923 1.00 48.31 91 ILE A N 1
ATOM 737 C CA . ILE A 1 91 ? -18.931 9.302 10.436 1.00 48.31 91 ILE A CA 1
ATOM 738 C C . ILE A 1 91 ? -18.924 9.054 11.945 1.00 48.31 91 ILE A C 1
ATOM 740 O O . ILE A 1 91 ? -19.338 9.897 12.734 1.00 48.31 91 ILE A O 1
ATOM 744 N N . GLU A 1 92 ? -18.550 7.847 12.355 1.00 48.28 92 GLU A N 1
ATOM 745 C CA . GLU A 1 92 ? -18.071 7.659 13.705 1.00 48.28 92 GLU A CA 1
ATOM 746 C C . GLU A 1 92 ? -16.667 8.245 13.722 1.00 48.28 92 GLU A C 1
ATOM 748 O O . GLU A 1 92 ? -15.784 7.865 12.955 1.00 48.28 92 GLU A O 1
ATOM 753 N N . GLU A 1 93 ? -16.483 9.226 14.596 1.00 56.12 93 GLU A N 1
ATOM 754 C CA . GLU A 1 93 ? -15.231 9.934 14.871 1.00 56.12 93 GLU A CA 1
ATOM 755 C C . GLU A 1 93 ? -14.120 9.003 15.400 1.00 56.12 93 GLU A C 1
ATOM 757 O O . GLU A 1 93 ? -13.034 9.457 15.774 1.00 56.12 93 GLU A O 1
ATOM 762 N N . GLU A 1 94 ? -14.377 7.694 15.447 1.00 68.06 94 GLU A N 1
ATOM 763 C CA . GLU A 1 94 ? -13.460 6.695 15.944 1.00 68.06 94 GLU A CA 1
ATOM 764 C C . GLU A 1 94 ? -12.418 6.350 14.881 1.00 68.06 94 GLU A C 1
ATOM 766 O O . GLU A 1 94 ? -12.672 5.743 13.840 1.00 68.06 94 GLU A O 1
ATOM 771 N N . LEU A 1 95 ? -11.188 6.762 15.167 1.00 72.81 95 LEU A N 1
ATOM 772 C CA . LEU A 1 95 ? -10.038 6.494 14.329 1.00 72.81 95 LEU A CA 1
ATOM 773 C C . LEU A 1 95 ? -9.759 4.984 14.245 1.00 72.81 95 LEU A C 1
ATOM 775 O O . LEU A 1 95 ? -9.090 4.413 15.108 1.00 72.81 95 LEU A O 1
ATOM 779 N N . ARG A 1 96 ? -10.190 4.361 13.150 1.00 86.25 96 ARG A N 1
ATOM 780 C CA . ARG A 1 96 ? -9.877 2.968 12.808 1.00 86.25 96 ARG A CA 1
ATOM 781 C C . ARG A 1 96 ? -8.742 2.916 11.793 1.00 86.25 96 ARG A C 1
ATOM 783 O O . ARG A 1 96 ? -8.965 3.093 10.593 1.00 86.25 96 ARG A O 1
ATOM 790 N N . VAL A 1 97 ? -7.523 2.742 12.304 1.00 88.94 97 VAL A N 1
ATOM 791 C CA . VAL A 1 97 ? -6.289 2.655 11.510 1.00 88.94 97 VAL A CA 1
ATOM 792 C C . VAL A 1 97 ? -5.922 1.198 11.287 1.00 88.94 97 VAL A C 1
ATOM 794 O O . VAL A 1 97 ? -5.883 0.421 12.241 1.00 88.94 97 VAL A O 1
ATOM 797 N N . VAL A 1 98 ? -5.567 0.851 10.055 1.00 91.69 98 VAL A N 1
ATOM 798 C CA . VAL A 1 98 ? -4.943 -0.437 9.737 1.00 91.69 98 VAL A CA 1
ATOM 799 C C . VAL A 1 98 ? -3.532 -0.247 9.210 1.00 91.69 98 VAL A C 1
ATOM 801 O O . VAL A 1 98 ? -3.227 0.733 8.532 1.00 91.69 98 VAL A O 1
ATOM 804 N N . GLU A 1 99 ? -2.668 -1.202 9.523 1.00 92.50 99 GLU A N 1
ATOM 805 C CA . GLU A 1 99 ? -1.347 -1.325 8.917 1.00 92.50 99 GLU A CA 1
ATOM 806 C C . GLU A 1 99 ? -1.399 -2.386 7.822 1.00 92.50 99 GLU A C 1
ATOM 808 O O . GLU A 1 99 ? -1.793 -3.522 8.088 1.00 92.50 99 GLU A O 1
ATOM 813 N N . VAL A 1 100 ? -0.983 -2.014 6.614 1.00 92.88 100 VAL A N 1
ATOM 814 C CA . VAL A 1 100 ? -0.945 -2.883 5.436 1.00 92.88 100 VAL A CA 1
ATOM 815 C C . VAL A 1 100 ? 0.494 -3.171 5.044 1.00 92.88 100 VAL A C 1
ATOM 817 O O . VAL A 1 100 ? 1.334 -2.267 4.982 1.00 92.88 100 VAL A O 1
ATOM 820 N N . ASP A 1 101 ? 0.747 -4.430 4.714 1.00 92.50 101 ASP A N 1
ATOM 821 C CA . ASP A 1 101 ? 1.979 -4.890 4.084 1.00 92.50 101 ASP A CA 1
ATOM 822 C C . ASP A 1 101 ? 1.639 -5.846 2.926 1.00 92.50 101 ASP A C 1
ATOM 824 O O . ASP A 1 101 ? 0.511 -6.327 2.776 1.00 92.50 101 ASP A O 1
ATOM 828 N N . PHE A 1 102 ? 2.619 -6.092 2.067 1.00 93.12 102 PHE A N 1
ATOM 829 C CA . PHE A 1 102 ? 2.507 -6.960 0.909 1.00 93.12 102 PHE A CA 1
ATOM 830 C C . PHE A 1 102 ? 3.400 -8.184 1.078 1.00 93.12 102 PHE A C 1
ATOM 832 O O . PHE A 1 102 ? 4.556 -8.116 1.515 1.00 93.12 102 PHE A O 1
ATOM 839 N N . SER A 1 103 ? 2.888 -9.327 0.637 1.00 92.56 103 SER A N 1
ATOM 840 C CA . SER A 1 103 ? 3.717 -10.509 0.415 1.00 92.56 103 SER A CA 1
ATOM 841 C C . SER A 1 103 ? 4.715 -10.264 -0.720 1.00 92.56 103 SER A C 1
ATOM 843 O O . SER A 1 103 ? 4.620 -9.298 -1.481 1.00 92.56 103 SER A O 1
ATOM 845 N N . LYS A 1 104 ? 5.701 -11.157 -0.860 1.00 92.81 104 LYS A N 1
ATOM 846 C CA . LYS A 1 104 ? 6.595 -11.113 -2.022 1.00 92.81 104 LYS A CA 1
ATOM 847 C C . LYS A 1 104 ? 5.762 -11.293 -3.297 1.00 92.81 104 LYS A C 1
ATOM 849 O O . LYS A 1 104 ? 5.072 -12.305 -3.394 1.00 92.81 104 LYS A O 1
ATOM 854 N N . PRO A 1 105 ? 5.817 -10.342 -4.244 1.00 93.25 105 PRO A N 1
ATOM 855 C CA . PRO A 1 105 ? 5.039 -10.448 -5.464 1.00 93.25 105 PRO A CA 1
ATOM 856 C C . PRO A 1 105 ? 5.586 -11.579 -6.337 1.00 93.25 105 PRO A C 1
ATOM 858 O O . PRO A 1 105 ? 6.801 -11.807 -6.394 1.00 93.25 105 PRO A O 1
ATOM 861 N N . ILE A 1 106 ? 4.675 -12.285 -7.001 1.00 91.00 106 ILE A N 1
ATOM 862 C CA . ILE A 1 106 ? 4.979 -13.318 -7.988 1.00 91.00 106 ILE A CA 1
ATOM 863 C C . ILE A 1 106 ? 4.510 -12.784 -9.335 1.00 91.00 106 ILE A C 1
ATOM 865 O O . ILE A 1 106 ? 3.383 -12.314 -9.474 1.00 91.00 106 ILE A O 1
ATOM 869 N N . ARG A 1 107 ? 5.394 -12.818 -10.333 1.00 86.81 107 ARG A N 1
ATOM 870 C CA . ARG A 1 107 ? 5.096 -12.264 -11.653 1.00 86.81 107 ARG A CA 1
ATOM 871 C C . ARG A 1 107 ? 3.935 -13.027 -12.291 1.00 86.81 107 ARG A C 1
ATOM 873 O O . ARG A 1 107 ? 4.017 -14.241 -12.444 1.00 86.81 107 ARG A O 1
ATOM 880 N N . GLY A 1 108 ? 2.907 -12.295 -12.710 1.00 86.06 108 GLY A N 1
ATOM 881 C CA . GLY A 1 108 ? 1.706 -12.863 -13.328 1.00 86.06 108 GLY A CA 1
ATOM 882 C C . GLY A 1 108 ? 0.640 -13.335 -12.337 1.00 86.06 108 GLY A C 1
ATOM 883 O O . GLY A 1 108 ? -0.429 -13.734 -12.784 1.00 86.06 108 GLY A O 1
ATOM 884 N N . GLU A 1 109 ? 0.895 -13.263 -11.027 1.00 91.06 109 GLU A N 1
ATOM 885 C CA . GLU A 1 109 ? -0.136 -13.421 -9.997 1.00 91.06 109 GLU A CA 1
ATOM 886 C C . GLU A 1 109 ? -0.615 -12.057 -9.492 1.00 91.06 109 GLU A C 1
ATOM 888 O O . GLU A 1 109 ? 0.111 -11.058 -9.548 1.00 91.06 109 GLU A O 1
ATOM 893 N N . ASP A 1 110 ? -1.822 -12.043 -8.930 1.00 93.31 110 ASP A N 1
ATOM 894 C CA . ASP A 1 110 ? -2.329 -10.905 -8.173 1.00 93.31 110 ASP A CA 1
ATOM 895 C C . ASP A 1 110 ? -1.415 -10.587 -6.988 1.00 93.31 110 ASP A C 1
ATOM 897 O O . ASP A 1 110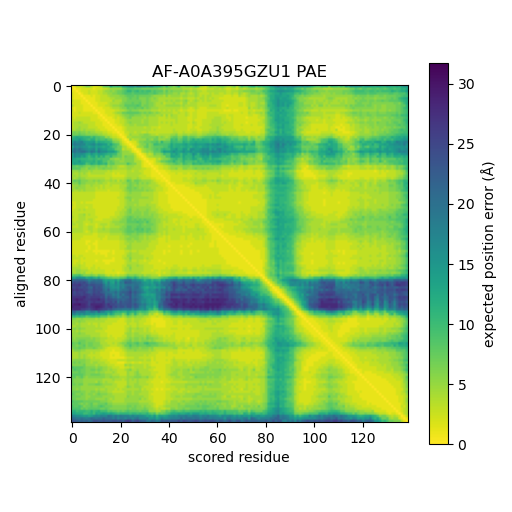 ? -0.844 -11.474 -6.335 1.00 93.31 110 ASP A O 1
ATOM 901 N N . LEU A 1 111 ? -1.328 -9.301 -6.649 1.00 94.50 111 LEU A N 1
ATOM 902 C CA . LEU A 1 111 ? -0.645 -8.898 -5.431 1.00 94.50 111 LEU A CA 1
ATOM 903 C C . LEU A 1 111 ? -1.392 -9.445 -4.218 1.00 94.50 111 LEU A C 1
ATOM 905 O O . LEU A 1 111 ? -2.616 -9.429 -4.155 1.00 94.50 111 LEU A O 1
ATOM 909 N N . LYS A 1 112 ? -0.642 -9.897 -3.219 1.00 94.00 112 LYS A N 1
ATOM 910 C CA . LYS A 1 112 ? -1.199 -10.368 -1.951 1.00 94.00 112 LYS A CA 1
ATOM 911 C C . LYS A 1 112 ? -0.887 -9.324 -0.891 1.00 94.00 112 LYS A C 1
ATOM 913 O O . LYS A 1 112 ? 0.282 -9.157 -0.528 1.00 94.00 112 LYS A O 1
ATOM 918 N N . ALA A 1 113 ? -1.913 -8.614 -0.441 1.00 92.50 113 ALA A N 1
ATOM 919 C CA . ALA A 1 113 ? -1.819 -7.637 0.635 1.00 92.50 113 ALA A CA 1
ATOM 920 C C . ALA A 1 113 ? -2.474 -8.212 1.886 1.00 92.50 113 ALA A C 1
ATOM 922 O O . ALA A 1 113 ? -3.499 -8.887 1.803 1.00 92.50 113 ALA A O 1
ATOM 923 N N . PHE A 1 114 ? -1.899 -7.928 3.044 1.00 90.88 114 PHE A N 1
ATOM 924 C CA . PHE A 1 114 ? -2.500 -8.288 4.314 1.00 90.88 114 PHE A CA 1
ATOM 925 C C . PHE A 1 114 ? -2.508 -7.097 5.251 1.00 90.88 114 PHE A C 1
ATOM 927 O O . PHE A 1 114 ? -1.618 -6.243 5.200 1.00 90.88 114 PHE A O 1
ATOM 934 N N . TRP A 1 115 ? -3.527 -7.040 6.098 1.00 90.88 115 TRP A N 1
ATOM 935 C CA . TRP A 1 115 ? -3.688 -5.953 7.043 1.00 90.88 115 TRP A CA 1
ATOM 936 C C . TRP A 1 115 ? -3.944 -6.446 8.460 1.00 90.88 115 TRP A C 1
ATOM 938 O O . TRP A 1 115 ? -4.418 -7.559 8.703 1.00 90.88 115 TRP A O 1
ATOM 948 N N . LYS A 1 116 ? -3.600 -5.573 9.399 1.00 89.25 116 LYS A N 1
ATOM 949 C CA . LYS A 1 116 ? -3.798 -5.747 10.836 1.00 89.25 116 LYS A CA 1
ATOM 950 C C . LYS A 1 116 ? -4.242 -4.432 11.455 1.00 89.25 116 LYS A C 1
ATOM 952 O O . LYS A 1 116 ? -4.044 -3.370 10.861 1.00 89.25 116 LYS A O 1
ATOM 957 N N . SER A 1 117 ? -4.781 -4.493 12.670 1.00 88.00 117 SER A N 1
ATOM 958 C CA . SER A 1 117 ? -5.042 -3.278 13.443 1.00 88.00 117 SER A CA 1
ATOM 959 C C . SER A 1 117 ? -3.758 -2.462 13.627 1.00 88.00 117 SER A C 1
ATOM 961 O O . SER A 1 117 ? -2.679 -3.016 13.883 1.00 88.00 117 SER A O 1
ATOM 963 N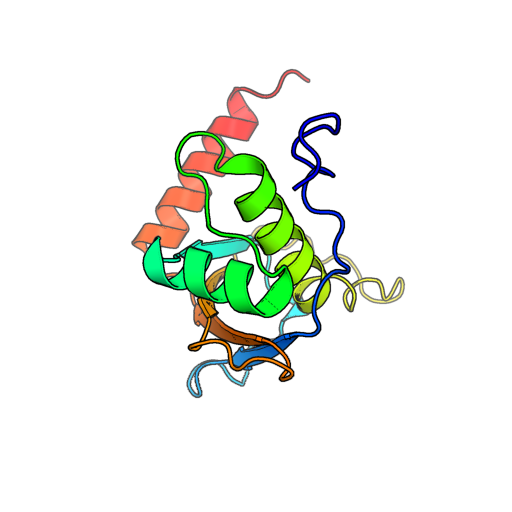 N . GLY A 1 118 ? -3.870 -1.146 13.460 1.00 88.69 118 GLY A N 1
ATOM 964 C CA . GLY A 1 118 ? -2.771 -0.217 13.660 1.00 88.69 118 GLY A CA 1
ATOM 965 C C . GLY A 1 118 ? -2.235 -0.302 15.083 1.00 88.69 118 GLY A C 1
ATOM 966 O O . GLY A 1 118 ? -2.987 -0.342 16.058 1.00 88.69 118 GLY A O 1
ATOM 967 N N . ARG A 1 119 ? -0.908 -0.324 15.223 1.00 89.50 119 ARG A N 1
ATOM 968 C CA . ARG A 1 119 ? -0.280 -0.248 16.546 1.00 89.50 119 ARG A CA 1
ATOM 969 C C . ARG A 1 119 ? -0.586 1.104 17.174 1.00 89.50 119 ARG A C 1
ATOM 971 O O . ARG A 1 119 ? -0.701 2.101 16.467 1.00 89.50 119 ARG A O 1
ATOM 978 N N . GLU A 1 120 ? -0.610 1.162 18.502 1.00 89.25 120 GLU A N 1
ATOM 979 C CA . GLU A 1 120 ? -0.889 2.396 19.247 1.00 89.25 120 GLU A CA 1
ATOM 980 C C . GLU A 1 120 ? -0.035 3.579 18.769 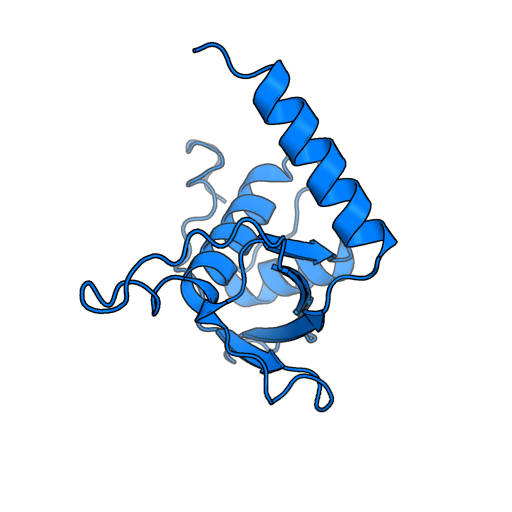1.00 89.25 120 GLU A C 1
ATOM 982 O O . GLU A 1 120 ? -0.558 4.664 18.526 1.00 89.25 120 GLU A O 1
ATOM 987 N N . ILE A 1 121 ? 1.258 3.347 18.525 1.00 91.31 121 ILE A N 1
ATOM 988 C CA . ILE A 1 1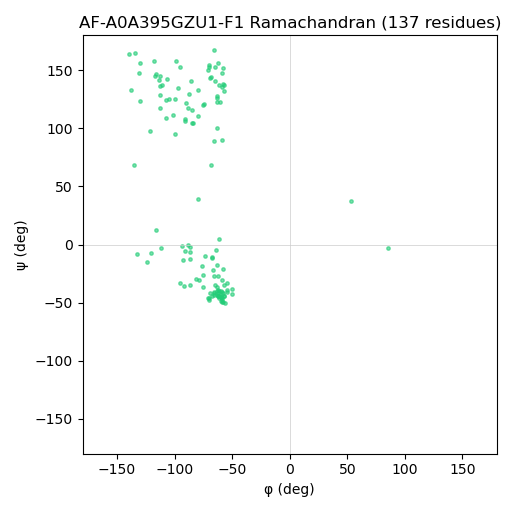21 ? 2.171 4.377 18.018 1.00 91.31 121 ILE A CA 1
ATOM 989 C C . ILE A 1 121 ? 1.813 4.852 16.601 1.00 91.31 121 ILE A C 1
ATOM 991 O O . ILE A 1 121 ? 1.971 6.028 16.278 1.00 91.31 121 ILE A O 1
ATOM 995 N N . THR A 1 122 ? 1.313 3.953 15.753 1.00 91.31 122 THR A N 1
ATOM 996 C CA . THR A 1 122 ? 0.848 4.271 14.401 1.00 91.31 122 THR A CA 1
ATOM 997 C C . THR A 1 122 ? -0.436 5.083 14.479 1.00 91.31 122 THR A C 1
ATOM 999 O O . THR A 1 122 ? -0.518 6.147 13.870 1.00 91.31 122 THR A O 1
ATOM 1002 N N . CYS A 1 123 ? -1.400 4.643 15.291 1.00 90.06 123 CYS A N 1
ATOM 1003 C CA . CYS A 1 123 ? -2.637 5.377 15.540 1.00 90.06 123 CYS A CA 1
ATOM 1004 C C . CYS A 1 123 ? -2.348 6.783 16.070 1.00 90.06 123 CYS A C 1
ATOM 1006 O O . CYS A 1 123 ? -2.918 7.754 15.580 1.00 90.06 123 CYS A O 1
ATOM 1008 N N . GLN A 1 124 ? -1.420 6.909 17.019 1.00 91.44 124 GLN A N 1
ATOM 1009 C CA . GLN A 1 124 ? -1.031 8.193 17.588 1.00 91.44 124 GLN A CA 1
ATOM 1010 C C . GLN A 1 124 ? -0.446 9.144 16.535 1.00 91.44 124 GLN A C 1
ATOM 1012 O O . GLN A 1 124 ? -0.878 10.291 16.445 1.00 91.44 124 GLN A O 1
ATOM 1017 N N . ARG A 1 125 ? 0.458 8.659 15.677 1.00 93.12 125 ARG A N 1
ATOM 1018 C CA . ARG A 1 125 ? 1.014 9.459 14.573 1.00 93.12 125 ARG A CA 1
ATOM 1019 C C . ARG A 1 125 ? -0.051 9.913 13.580 1.00 93.12 125 ARG A C 1
ATOM 1021 O O . ARG A 1 125 ? -0.010 11.052 13.123 1.00 93.12 125 ARG A O 1
ATOM 1028 N N . VAL A 1 126 ? -1.009 9.044 13.258 1.00 91.88 126 VAL A N 1
ATOM 1029 C CA . VAL A 1 126 ? -2.132 9.408 12.383 1.00 91.88 126 VAL A CA 1
ATOM 1030 C C . VAL A 1 126 ? -2.974 10.512 13.027 1.00 91.88 126 VAL A C 1
ATOM 1032 O O . VAL A 1 126 ? -3.284 11.491 12.352 1.00 91.88 126 VAL A O 1
ATOM 1035 N N . ARG A 1 127 ? -3.277 10.427 14.332 1.00 91.44 127 ARG A N 1
ATOM 1036 C CA . ARG A 1 127 ? -3.987 11.507 15.051 1.00 91.44 127 ARG A CA 1
ATOM 1037 C C . ARG A 1 127 ? -3.236 12.828 14.974 1.00 91.44 127 ARG A C 1
ATOM 1039 O O . ARG A 1 127 ? -3.828 13.841 14.623 1.00 91.44 127 ARG A O 1
ATOM 1046 N N . GLU A 1 128 ? -1.943 12.820 15.280 1.00 93.19 128 GLU A N 1
ATOM 1047 C CA . GLU A 1 128 ? -1.103 14.023 15.246 1.00 93.19 128 GLU A CA 1
ATOM 1048 C C . GLU A 1 128 ? -1.077 14.662 13.855 1.00 93.19 128 GLU A C 1
ATOM 1050 O O . GLU A 1 128 ? -1.183 15.882 13.728 1.00 93.19 128 GLU A O 1
ATOM 1055 N N . TRP A 1 129 ? -0.994 13.840 12.808 1.00 91.25 129 TRP A N 1
ATOM 1056 C CA . TRP A 1 129 ? -1.039 14.309 11.429 1.00 91.25 129 TRP A CA 1
ATOM 1057 C C . TRP A 1 129 ? -2.399 14.914 11.054 1.00 91.25 129 TRP A C 1
ATOM 1059 O O . TRP A 1 129 ? -2.444 15.993 10.463 1.00 91.25 129 TRP A O 1
ATOM 1069 N N . LEU A 1 130 ? -3.509 14.282 11.444 1.00 89.75 130 LEU A N 1
ATOM 1070 C CA . LEU A 1 130 ? -4.852 14.832 11.226 1.00 89.75 130 LEU A CA 1
ATOM 1071 C C . LEU A 1 130 ? -5.052 16.163 11.961 1.00 89.75 130 LEU A C 1
ATOM 1073 O O . LEU A 1 130 ? -5.592 17.111 11.391 1.00 89.75 130 LEU A O 1
ATOM 1077 N N . GLU A 1 131 ? -4.577 16.264 13.201 1.00 91.00 131 GLU A N 1
ATOM 1078 C CA . GLU A 1 131 ? -4.597 17.510 13.973 1.00 91.00 131 GLU A CA 1
ATOM 1079 C C . GLU A 1 131 ? -3.752 18.605 13.317 1.00 91.00 131 GLU A C 1
ATOM 1081 O O . GLU A 1 131 ? -4.170 19.764 13.249 1.00 91.00 131 GLU A O 1
ATOM 1086 N N . TYR A 1 132 ? -2.584 18.249 12.779 1.00 92.75 132 TYR A N 1
ATOM 1087 C CA . TYR A 1 132 ? -1.766 19.167 11.996 1.00 92.75 132 TYR A CA 1
ATOM 1088 C C . TYR A 1 132 ? -2.520 19.677 10.760 1.00 92.75 132 TYR A C 1
ATOM 1090 O O . TYR A 1 132 ? -2.574 20.889 10.543 1.00 92.75 132 TYR A O 1
ATOM 1098 N N . LEU A 1 133 ? -3.148 18.792 9.981 1.00 88.94 133 LEU A N 1
ATOM 1099 C CA . LEU A 1 133 ? -3.912 19.189 8.795 1.00 88.94 133 LEU A CA 1
ATOM 1100 C C . LEU A 1 133 ? -5.080 20.111 9.146 1.00 88.94 133 LEU A C 1
ATOM 1102 O O . LEU A 1 133 ? -5.252 21.146 8.502 1.00 88.94 133 LEU A O 1
ATOM 1106 N N . ARG A 1 134 ? -5.841 19.796 10.199 1.00 87.81 134 ARG A N 1
ATOM 1107 C CA . ARG A 1 134 ? -6.959 20.634 10.671 1.00 87.81 134 ARG A CA 1
ATOM 1108 C C . ARG A 1 134 ? -6.524 22.058 11.012 1.00 87.81 134 ARG A C 1
ATOM 1110 O O . ARG A 1 134 ? -7.282 22.995 10.788 1.00 87.81 134 ARG A O 1
ATOM 1117 N N . ARG A 1 135 ? -5.313 22.228 11.548 1.00 91.25 135 ARG A N 1
ATOM 1118 C CA . ARG A 1 135 ? -4.770 23.542 11.933 1.00 91.25 135 ARG A CA 1
ATOM 1119 C C . ARG A 1 135 ? -4.188 24.331 10.764 1.00 91.25 135 ARG A C 1
ATOM 1121 O O . ARG A 1 135 ? -4.180 25.555 10.826 1.00 91.25 135 ARG A O 1
ATOM 1128 N N . ASN A 1 136 ? -3.676 23.648 9.741 1.00 89.75 136 ASN A N 1
ATOM 1129 C CA . ASN A 1 136 ? -2.875 24.266 8.679 1.00 89.75 136 ASN A CA 1
ATOM 1130 C C . ASN A 1 136 ? -3.562 24.288 7.308 1.00 89.75 136 ASN A C 1
ATOM 1132 O O . ASN A 1 136 ? -3.006 24.849 6.367 1.00 89.75 136 ASN A O 1
ATOM 1136 N N . THR A 1 137 ? -4.756 23.708 7.174 1.00 81.62 137 THR A N 1
ATOM 1137 C CA . THR A 1 137 ? -5.529 23.798 5.931 1.00 81.62 137 THR A CA 1
ATOM 1138 C C . THR A 1 137 ? -6.334 25.103 5.942 1.00 81.62 137 THR A C 1
ATOM 1140 O O . THR A 1 137 ? -7.180 25.268 6.826 1.00 81.62 137 THR A O 1
ATOM 1143 N N . PRO A 1 138 ? -6.077 26.055 5.023 1.00 65.94 138 PRO A N 1
ATOM 1144 C CA . PRO A 1 138 ? -6.872 27.276 4.935 1.00 65.94 138 PRO A CA 1
ATOM 1145 C C . PRO A 1 138 ? -8.337 26.930 4.627 1.00 65.94 138 PRO A C 1
ATOM 1147 O O . PRO A 1 138 ? -8.603 26.038 3.821 1.00 65.94 138 PRO A O 1
ATOM 1150 N N . LYS A 1 139 ? -9.263 27.607 5.319 1.00 57.56 139 LYS A N 1
ATOM 1151 C CA . LYS A 1 139 ? -10.714 27.470 5.118 1.00 57.56 139 LYS A CA 1
ATOM 1152 C C . LYS A 1 139 ? -11.165 28.050 3.785 1.00 57.56 139 LYS A C 1
ATOM 1154 O O . LYS A 1 139 ? -10.593 29.090 3.390 1.00 57.56 139 LYS A O 1
#